Protein AF-A0AA39W713-F1 (afdb_monomer_lite)

Radius of gyration: 26.38 Å; chains: 1; bounding box: 72×43×65 Å

InterPro domains:
  IPR061502 Copia/RE1/RE2-like, N-terminal domain [PF14223] (17-140)

Foldseek 3Di:
DDDDDDPPPDDDDPCVVVVLVVQVVLVVVVVVPDDPVLVVQCPPPRGPVSSVVSCCVVCVVVLVVVLVVLVVCLQPQACPVPDLVVSLVSLVVSQVSCVVSVRHDDQVRSLVSSLVRDDDVCVVVSVVQVVDPPHDGSVVD

Organism: Acer saccharum (NCBI:txid4024)

Secondary structure (DSSP, 8-state):
-PPPPP-------TTHHHHHHHHHHHHHHHHHHS-HHHHHHTTT--SHHHHHHHHHHHHHHHHHHHHHHHHHHHHS---TTS-HHHHHHHHHHHHHHHHHTT-PPPHHHHHHHHHHHS-GGGHHHHHHHHHSSSPPPGGG-

Sequence (141 aa):
MIPAADDATAVPNPDYLQWFQRDQLVVSYLVAKMTEPMLSLIVGKSSALEMWLCLKDNFSQQSVANAANIRFQLMDMSKGTKSISAYLQHAKSLSDSLAAIYEPVSSNDLVTAVLRGLGSNYAMIVTAILNFPPLPRFEDL

Structure (mmCIF, N/CA/C/O backbone):
data_AF-A0AA39W713-F1
#
_entry.id   AF-A0AA39W713-F1
#
loop_
_atom_site.group_PDB
_atom_site.id
_atom_site.type_symbol
_atom_site.label_atom_id
_atom_site.label_alt_id
_atom_site.label_comp_id
_atom_site.label_asym_id
_atom_site.label_entity_id
_atom_site.label_seq_id
_atom_site.pdbx_PDB_ins_code
_atom_site.Cartn_x
_atom_site.Cartn_y
_atom_site.Cartn_z
_atom_site.occupancy
_atom_site.B_iso_or_equiv
_atom_site.auth_seq_id
_atom_site.auth_comp_id
_atom_site.auth_asym_id
_atom_site.auth_atom_id
_atom_site.pdbx_PDB_model_num
ATOM 1 N N . MET A 1 1 ? 51.070 -28.645 -37.665 1.00 37.34 1 MET A N 1
ATOM 2 C CA . MET A 1 1 ? 49.918 -28.172 -38.457 1.00 37.34 1 MET A CA 1
ATOM 3 C C . MET A 1 1 ? 48.684 -28.392 -37.596 1.00 37.34 1 MET A C 1
ATOM 5 O O . MET A 1 1 ? 48.318 -29.537 -37.382 1.00 37.34 1 MET A O 1
ATOM 9 N N . ILE A 1 2 ? 48.180 -27.335 -36.957 1.00 43.22 2 ILE A N 1
ATOM 10 C CA . ILE A 1 2 ? 47.039 -27.382 -36.024 1.00 43.22 2 ILE A CA 1
ATOM 11 C C . ILE A 1 2 ? 45.789 -27.020 -36.843 1.00 43.22 2 ILE A C 1
ATOM 13 O O . ILE A 1 2 ? 45.868 -26.030 -37.575 1.00 43.22 2 ILE A O 1
ATOM 17 N N . PRO A 1 3 ? 44.678 -27.779 -36.795 1.00 46.31 3 PRO A N 1
ATOM 18 C CA . PRO A 1 3 ? 43.460 -27.377 -37.483 1.00 46.31 3 PRO A CA 1
ATOM 19 C C . PRO A 1 3 ? 42.806 -26.225 -36.709 1.00 46.31 3 PRO A C 1
ATOM 21 O O . PRO A 1 3 ? 42.755 -26.239 -35.479 1.00 46.31 3 PRO A O 1
ATOM 24 N N . ALA A 1 4 ? 42.376 -25.203 -37.447 1.00 46.69 4 ALA A N 1
ATOM 25 C CA . ALA A 1 4 ? 41.722 -24.016 -36.917 1.00 46.69 4 ALA A CA 1
ATOM 26 C C . ALA A 1 4 ? 40.423 -24.394 -36.192 1.00 46.69 4 ALA A C 1
ATOM 28 O O . ALA A 1 4 ? 39.636 -25.194 -36.697 1.00 46.69 4 ALA A O 1
ATOM 29 N N . ALA A 1 5 ? 40.244 -23.834 -34.997 1.00 51.06 5 ALA A N 1
ATOM 30 C CA . ALA A 1 5 ? 39.027 -23.961 -34.218 1.00 51.06 5 ALA A CA 1
ATOM 31 C C . ALA A 1 5 ? 37.863 -23.274 -34.944 1.00 51.06 5 ALA A C 1
ATOM 33 O O . ALA A 1 5 ? 38.015 -22.188 -35.499 1.00 51.06 5 ALA A O 1
ATOM 34 N N . ASP A 1 6 ? 36.740 -23.977 -34.915 1.00 50.28 6 ASP A N 1
ATOM 35 C CA . ASP A 1 6 ? 35.429 -23.669 -35.466 1.00 50.28 6 ASP A CA 1
ATOM 36 C C . ASP A 1 6 ? 34.991 -22.233 -35.126 1.00 50.28 6 ASP A C 1
ATOM 38 O O . ASP A 1 6 ? 34.855 -21.864 -33.955 1.00 50.28 6 ASP A O 1
ATOM 42 N N . ASP A 1 7 ? 34.809 -21.412 -36.158 1.00 55.50 7 ASP A N 1
ATOM 43 C CA . ASP A 1 7 ? 34.284 -20.054 -36.054 1.00 55.50 7 ASP A CA 1
ATOM 44 C C . ASP A 1 7 ? 32.774 -20.183 -35.818 1.00 55.50 7 ASP A C 1
ATOM 46 O O . ASP A 1 7 ? 31.985 -20.344 -36.750 1.00 55.50 7 ASP A O 1
ATOM 50 N N . ALA A 1 8 ? 32.370 -20.235 -34.546 1.00 60.47 8 ALA A N 1
ATOM 51 C CA . ALA A 1 8 ? 30.971 -20.300 -34.147 1.00 60.47 8 ALA A CA 1
ATOM 52 C C . ALA A 1 8 ? 30.263 -19.007 -34.580 1.00 60.47 8 ALA A C 1
ATOM 54 O O . ALA A 1 8 ? 30.193 -18.029 -33.834 1.00 60.47 8 ALA A O 1
ATOM 55 N N . THR A 1 9 ? 29.745 -18.994 -35.808 1.00 61.41 9 THR A N 1
ATOM 56 C CA . THR A 1 9 ? 28.969 -17.884 -36.354 1.00 61.41 9 THR A CA 1
ATOM 57 C C . THR A 1 9 ? 27.758 -17.639 -35.461 1.00 61.41 9 THR A C 1
ATOM 59 O O . THR A 1 9 ? 26.823 -18.443 -35.429 1.00 61.41 9 THR A O 1
ATOM 62 N N . ALA A 1 10 ? 27.777 -16.534 -34.718 1.00 69.69 10 ALA A N 1
ATOM 63 C CA . ALA A 1 10 ? 26.647 -16.078 -33.926 1.00 69.69 10 ALA A CA 1
ATOM 64 C C . ALA A 1 10 ? 25.474 -15.767 -34.867 1.00 69.69 10 ALA A C 1
ATOM 66 O O . ALA A 1 10 ? 25.459 -14.739 -35.542 1.00 69.69 10 ALA A O 1
ATOM 67 N N . VAL A 1 11 ? 24.503 -16.678 -34.947 1.00 77.12 11 VAL A N 1
ATOM 68 C CA . VAL A 1 11 ? 23.281 -16.467 -35.729 1.00 77.12 11 VAL A CA 1
ATOM 69 C C . VAL A 1 11 ? 22.419 -15.425 -35.001 1.00 77.12 11 VAL A C 1
ATOM 71 O O . VAL A 1 11 ? 22.082 -15.639 -33.833 1.00 77.12 11 VAL A O 1
ATOM 74 N N . PRO A 1 12 ? 22.051 -14.299 -35.643 1.00 79.06 12 PRO A N 1
ATOM 75 C CA . PRO A 1 12 ? 21.172 -13.304 -35.037 1.00 79.06 12 PRO A CA 1
ATOM 76 C C . PRO A 1 12 ? 19.809 -13.910 -34.686 1.00 79.06 12 PRO A C 1
ATOM 78 O O . PRO A 1 12 ? 19.210 -14.602 -35.507 1.00 79.06 12 PRO A O 1
ATOM 81 N N . ASN A 1 13 ? 19.303 -13.628 -33.482 1.00 86.06 13 ASN A N 1
ATOM 82 C CA . ASN A 1 13 ? 17.984 -14.097 -33.058 1.00 86.06 13 ASN A CA 1
ATOM 83 C C . ASN A 1 13 ? 16.884 -13.451 -33.933 1.00 86.06 13 ASN A C 1
ATOM 85 O O . ASN A 1 13 ? 16.702 -12.231 -33.845 1.00 86.06 13 ASN A O 1
ATOM 89 N N . PRO A 1 14 ? 16.126 -14.228 -34.732 1.00 87.62 14 PRO A N 1
ATOM 90 C CA . PRO A 1 14 ? 15.080 -13.688 -35.601 1.00 87.62 14 PRO A CA 1
ATOM 91 C C . PRO A 1 14 ? 13.932 -13.023 -34.821 1.00 87.62 14 PRO A C 1
ATOM 93 O O . PRO A 1 14 ? 13.293 -12.106 -35.337 1.00 87.62 14 PRO A O 1
ATOM 96 N N . ASP A 1 15 ? 13.713 -13.410 -33.561 1.00 90.56 15 ASP A N 1
ATOM 97 C CA . ASP A 1 15 ? 12.627 -12.891 -32.720 1.00 90.56 15 ASP A CA 1
ATOM 98 C C . ASP A 1 15 ? 12.987 -11.577 -32.006 1.00 90.56 15 ASP A C 1
ATOM 100 O O . ASP A 1 15 ? 12.123 -10.941 -31.391 1.00 90.56 15 ASP A O 1
ATOM 104 N N . TYR A 1 16 ? 14.249 -11.134 -32.088 1.00 88.38 16 TYR A N 1
ATOM 105 C CA . TYR A 1 16 ? 14.739 -9.961 -31.357 1.00 88.38 16 TYR A CA 1
ATOM 106 C C . TYR A 1 16 ? 13.951 -8.690 -31.688 1.00 88.38 16 TYR A C 1
ATOM 108 O O . TYR A 1 16 ? 13.565 -7.954 -30.783 1.00 88.38 16 TYR A O 1
ATOM 116 N N . LEU A 1 17 ? 13.660 -8.447 -32.969 1.00 88.75 17 LEU A N 1
ATOM 117 C CA . LEU A 1 17 ? 12.915 -7.257 -33.390 1.00 88.75 17 LEU A CA 1
ATOM 118 C C . LEU A 1 17 ? 11.493 -7.241 -32.823 1.00 88.75 17 LEU A C 1
ATOM 120 O O . LEU A 1 17 ? 11.017 -6.195 -32.381 1.00 88.75 17 LEU A O 1
ATOM 124 N N . GLN A 1 18 ? 10.822 -8.394 -32.802 1.00 92.69 18 GLN A N 1
ATOM 125 C CA . GLN A 1 18 ? 9.470 -8.496 -32.260 1.00 92.69 18 GLN A CA 1
ATOM 126 C C . GLN A 1 18 ? 9.470 -8.303 -30.739 1.00 92.69 18 GLN A C 1
ATOM 128 O O . GLN A 1 18 ? 8.603 -7.611 -30.202 1.00 92.69 18 GLN A O 1
ATOM 133 N N . TRP A 1 19 ? 10.443 -8.893 -30.041 1.00 93.38 19 TRP A N 1
ATOM 134 C CA . TRP A 1 19 ? 10.636 -8.665 -28.611 1.00 93.38 19 TRP A CA 1
ATOM 135 C C . TRP A 1 19 ? 10.910 -7.187 -28.313 1.00 93.38 19 TRP A C 1
ATOM 137 O O . TRP A 1 19 ? 10.235 -6.611 -27.463 1.00 93.38 19 TRP A O 1
ATOM 147 N N . PHE A 1 20 ? 11.819 -6.557 -29.060 1.00 92.69 20 PHE A N 1
ATOM 148 C CA . PHE A 1 20 ? 12.201 -5.160 -28.860 1.00 92.69 20 PHE A CA 1
ATOM 149 C C . PHE A 1 20 ? 11.014 -4.213 -29.058 1.00 92.69 20 PHE A C 1
ATOM 151 O O . PHE A 1 20 ? 10.784 -3.330 -28.239 1.00 92.69 20 PHE A O 1
ATOM 158 N N . GLN A 1 21 ? 10.190 -4.433 -30.086 1.00 92.94 21 GLN A N 1
ATOM 159 C CA . GLN A 1 21 ? 8.962 -3.656 -30.279 1.00 92.94 21 GLN A CA 1
ATOM 160 C C . GLN A 1 21 ? 8.004 -3.776 -29.086 1.00 92.94 21 GLN A C 1
ATOM 162 O O . GLN A 1 21 ? 7.445 -2.772 -28.645 1.00 92.94 21 GLN A O 1
ATOM 167 N N . ARG A 1 22 ? 7.822 -4.985 -28.538 1.00 93.69 22 ARG A N 1
ATOM 168 C CA . ARG A 1 22 ? 6.980 -5.191 -27.349 1.00 93.69 22 ARG A CA 1
ATOM 169 C C . ARG A 1 22 ? 7.570 -4.523 -26.111 1.00 93.69 22 ARG A C 1
ATOM 171 O O . ARG A 1 22 ? 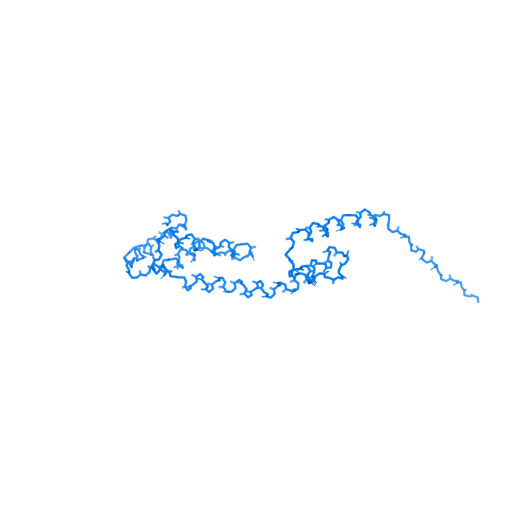6.830 -3.879 -25.375 1.00 93.69 22 ARG A O 1
ATOM 178 N N . ASP A 1 23 ? 8.875 -4.649 -25.901 1.00 94.12 23 ASP A N 1
ATOM 179 C CA . ASP A 1 23 ? 9.581 -4.001 -24.795 1.00 94.12 23 ASP A CA 1
ATOM 180 C C . ASP A 1 23 ? 9.398 -2.474 -24.847 1.00 94.12 23 ASP A C 1
ATOM 182 O O . ASP A 1 23 ? 8.982 -1.875 -23.857 1.00 94.12 23 ASP A O 1
ATOM 186 N N . GLN A 1 24 ? 9.553 -1.856 -26.021 1.00 94.75 24 GLN A N 1
ATOM 187 C CA . GLN A 1 24 ? 9.365 -0.411 -26.187 1.00 94.75 24 GLN A CA 1
ATOM 188 C C . GLN A 1 24 ? 7.913 0.052 -25.984 1.00 94.75 24 GLN A C 1
ATOM 190 O O . GLN A 1 24 ? 7.685 1.158 -25.490 1.00 94.75 24 GLN A O 1
ATOM 195 N N . LEU A 1 25 ? 6.917 -0.784 -26.302 1.00 95.00 25 LEU A N 1
ATOM 196 C CA . LEU A 1 25 ? 5.517 -0.500 -25.956 1.00 95.00 25 LEU A CA 1
ATOM 197 C C . LEU A 1 25 ? 5.293 -0.495 -24.439 1.00 95.00 25 LEU A C 1
ATOM 199 O O . LEU A 1 25 ? 4.548 0.337 -23.924 1.00 95.00 25 LEU A O 1
ATOM 203 N N . VAL A 1 26 ? 5.943 -1.404 -23.711 1.00 94.19 26 VAL A N 1
ATOM 204 C CA . VAL A 1 26 ? 5.873 -1.421 -22.245 1.00 94.19 26 VAL A CA 1
ATOM 205 C C . VAL A 1 26 ? 6.594 -0.205 -21.665 1.00 94.19 26 VAL A C 1
ATOM 207 O O . VAL A 1 26 ? 6.049 0.439 -20.771 1.00 94.19 26 VAL A O 1
ATOM 210 N N . VAL A 1 27 ? 7.762 0.165 -22.201 1.00 92.81 27 VAL A N 1
ATOM 211 C CA . VAL A 1 27 ? 8.486 1.388 -21.810 1.00 92.81 27 VAL A CA 1
ATOM 212 C C . VAL A 1 27 ? 7.608 2.627 -21.981 1.00 92.81 27 VAL A C 1
ATOM 214 O O . VAL A 1 27 ? 7.463 3.403 -21.037 1.00 92.81 27 VAL A O 1
ATOM 217 N N . SER A 1 28 ? 6.979 2.811 -23.146 1.00 92.38 28 SER A N 1
ATOM 218 C CA . SER A 1 28 ? 6.146 3.993 -23.399 1.00 92.38 28 SER A CA 1
ATOM 219 C C . SER A 1 28 ? 4.931 4.052 -22.471 1.00 92.38 28 SER A C 1
ATOM 221 O O . SER A 1 28 ? 4.607 5.117 -21.943 1.00 92.38 28 SER A O 1
ATOM 223 N N . TYR A 1 29 ? 4.303 2.904 -22.199 1.00 93.00 29 TYR A N 1
ATOM 224 C CA . TYR A 1 29 ? 3.205 2.806 -21.242 1.00 93.00 29 TYR A CA 1
ATOM 225 C C . TYR A 1 29 ? 3.645 3.144 -19.811 1.00 93.00 29 TYR A C 1
ATOM 227 O O . TYR A 1 29 ? 2.965 3.909 -19.126 1.00 93.00 29 TYR A O 1
ATOM 235 N N . LEU A 1 30 ? 4.783 2.606 -19.362 1.00 89.69 30 LEU A N 1
ATOM 236 C CA . LEU A 1 30 ? 5.343 2.884 -18.040 1.00 89.69 30 LEU A CA 1
ATOM 237 C C . LEU A 1 30 ? 5.644 4.377 -17.874 1.00 89.69 30 LEU A C 1
ATOM 239 O O . LEU A 1 30 ? 5.171 4.986 -16.917 1.00 89.69 30 LEU A O 1
ATOM 243 N N . VAL A 1 31 ? 6.337 4.981 -18.841 1.00 89.69 31 VAL A N 1
ATOM 244 C CA . VAL A 1 31 ? 6.660 6.417 -18.840 1.00 89.69 31 VAL A CA 1
ATOM 245 C C . VAL A 1 31 ? 5.389 7.271 -18.799 1.00 89.69 31 VAL A C 1
ATOM 247 O O . VAL A 1 31 ? 5.314 8.221 -18.025 1.00 89.69 31 VAL A O 1
ATOM 250 N N . ALA A 1 32 ? 4.352 6.909 -19.561 1.00 91.44 32 ALA A N 1
ATOM 251 C CA . ALA A 1 32 ? 3.090 7.652 -19.595 1.00 91.44 32 ALA A CA 1
ATOM 252 C C . ALA A 1 32 ? 2.283 7.589 -18.282 1.00 91.44 32 ALA A C 1
ATOM 254 O O . ALA A 1 32 ? 1.405 8.424 -18.060 1.00 91.44 32 ALA A O 1
ATOM 255 N N . LYS A 1 33 ? 2.529 6.589 -17.427 1.00 89.25 33 LYS A N 1
ATOM 256 C CA . LYS A 1 33 ? 1.815 6.390 -16.153 1.00 89.25 33 LYS A CA 1
ATOM 257 C C . LYS A 1 33 ? 2.576 6.905 -14.932 1.00 89.25 33 LYS A C 1
ATOM 259 O O . LYS A 1 33 ? 2.026 6.878 -13.833 1.00 89.25 33 LYS A O 1
ATOM 264 N N . MET A 1 34 ? 3.812 7.354 -15.107 1.00 89.12 34 MET A N 1
ATOM 265 C CA . MET A 1 34 ? 4.689 7.761 -14.016 1.00 89.12 34 MET A CA 1
ATOM 266 C C . MET A 1 34 ? 4.621 9.261 -13.740 1.00 89.12 34 MET A C 1
ATOM 268 O O . MET A 1 34 ? 4.403 10.076 -14.632 1.00 89.12 34 MET A O 1
ATOM 272 N N . THR A 1 35 ? 4.825 9.623 -12.476 1.00 87.44 35 THR A N 1
ATOM 273 C CA . THR A 1 35 ? 4.992 11.017 -12.053 1.00 87.44 35 THR A CA 1
ATOM 274 C C . THR A 1 35 ? 6.422 11.492 -12.337 1.00 87.44 35 THR A C 1
ATOM 276 O O . THR A 1 35 ? 7.340 10.678 -12.443 1.00 87.44 35 THR A O 1
ATOM 279 N N . GLU A 1 36 ? 6.645 12.808 -12.427 1.00 86.62 36 GLU A N 1
ATOM 280 C CA . GLU A 1 36 ? 7.978 13.380 -12.706 1.00 86.62 36 GLU A CA 1
ATOM 281 C C . GLU A 1 36 ? 9.109 12.838 -11.801 1.00 86.62 36 GLU A C 1
ATOM 283 O O . GLU A 1 36 ? 10.174 12.509 -12.329 1.00 86.62 36 GLU A O 1
ATOM 288 N N . PRO A 1 37 ? 8.914 12.640 -10.479 1.00 85.25 37 PRO A N 1
ATOM 289 C CA . PRO A 1 37 ? 9.948 12.057 -9.622 1.00 85.25 37 PRO A CA 1
ATOM 290 C C . PRO A 1 37 ? 10.262 10.589 -9.931 1.00 85.25 37 PRO A C 1
ATOM 292 O O . PRO A 1 37 ? 11.357 10.126 -9.644 1.00 85.25 37 PRO A O 1
ATOM 295 N N . MET A 1 38 ? 9.318 9.831 -10.493 1.00 84.62 38 MET A N 1
ATOM 296 C CA . MET A 1 38 ? 9.569 8.446 -10.907 1.00 84.62 38 MET A CA 1
ATOM 297 C C . MET A 1 38 ? 10.326 8.403 -12.236 1.00 84.62 38 MET A C 1
ATOM 299 O O . MET A 1 38 ? 11.188 7.547 -12.428 1.00 84.62 38 MET A O 1
ATOM 303 N N . LEU A 1 39 ? 10.050 9.358 -13.130 1.00 87.50 39 LEU A N 1
ATOM 304 C CA . LEU A 1 39 ? 10.754 9.489 -14.405 1.00 87.50 39 LEU A CA 1
ATOM 305 C C . LEU A 1 39 ? 12.242 9.810 -14.216 1.00 87.50 39 LEU A C 1
ATOM 307 O O . LEU A 1 39 ? 13.068 9.306 -14.974 1.00 87.50 39 LEU A O 1
ATOM 311 N N . SER A 1 40 ? 12.605 10.582 -13.186 1.00 88.56 40 SER A N 1
ATOM 312 C CA . SER A 1 40 ? 14.012 10.879 -12.884 1.00 88.56 40 SER A CA 1
ATOM 313 C C . SER A 1 40 ? 14.810 9.642 -12.440 1.00 88.56 40 SER A C 1
ATOM 315 O O . SER A 1 40 ? 16.005 9.559 -12.717 1.00 88.56 40 SER A O 1
ATOM 317 N N . LEU A 1 41 ? 14.157 8.648 -11.823 1.00 86.06 41 LEU A N 1
ATOM 318 C CA . LEU A 1 41 ? 14.791 7.395 -11.384 1.00 86.06 41 LEU A CA 1
ATOM 319 C C . LEU A 1 41 ? 15.143 6.459 -12.547 1.00 86.06 41 LEU A C 1
ATOM 321 O O . LEU A 1 41 ? 16.060 5.645 -12.435 1.00 86.06 41 LEU A O 1
ATOM 325 N N . ILE A 1 42 ? 14.414 6.547 -13.660 1.00 87.50 42 ILE A N 1
ATOM 326 C CA . ILE A 1 42 ? 14.579 5.654 -14.817 1.00 87.50 42 ILE A CA 1
ATOM 327 C C . ILE A 1 42 ? 15.387 6.289 -15.957 1.00 87.50 42 ILE A C 1
ATOM 329 O O . ILE A 1 42 ? 15.493 5.707 -17.039 1.00 87.50 42 ILE A O 1
ATOM 333 N N . VAL A 1 43 ? 15.987 7.462 -15.726 1.00 85.75 43 VAL A N 1
ATOM 334 C CA . VAL A 1 43 ? 16.856 8.131 -16.704 1.00 85.75 43 VAL A CA 1
ATOM 335 C C . VAL A 1 43 ? 18.027 7.213 -17.067 1.00 85.75 43 VAL A C 1
ATOM 337 O O . VAL A 1 43 ? 18.739 6.705 -16.202 1.00 85.75 43 VAL A O 1
ATOM 340 N N . GLY A 1 44 ? 18.223 6.990 -18.368 1.00 83.69 44 GLY A N 1
ATOM 341 C CA . GLY A 1 44 ? 19.288 6.130 -18.889 1.00 83.69 44 GLY A CA 1
ATOM 342 C C . GLY A 1 44 ? 18.973 4.630 -18.894 1.00 83.69 44 GLY A C 1
ATOM 343 O O . GLY A 1 44 ? 19.868 3.848 -19.198 1.00 83.69 44 GLY A O 1
ATOM 344 N N . LYS A 1 45 ? 17.738 4.211 -18.577 1.00 89.19 45 LYS A N 1
ATOM 345 C CA . LYS A 1 45 ? 17.273 2.824 -18.760 1.00 89.19 45 LYS A CA 1
ATOM 346 C C . LYS A 1 45 ? 16.597 2.672 -20.119 1.00 89.19 45 LYS A C 1
ATOM 348 O O . LYS A 1 45 ? 15.759 3.499 -20.478 1.00 89.19 45 LYS A O 1
ATOM 353 N N . SER A 1 46 ? 16.971 1.643 -20.878 1.00 87.31 46 SER A N 1
ATOM 354 C CA . SER A 1 46 ? 16.546 1.484 -22.281 1.00 87.31 46 SER A CA 1
ATOM 355 C C . SER A 1 46 ? 15.567 0.331 -22.498 1.00 87.31 46 SER A C 1
ATOM 357 O O . SER A 1 46 ? 14.902 0.300 -23.531 1.00 87.31 46 SER A O 1
ATOM 359 N N . SER A 1 47 ? 15.457 -0.585 -21.531 1.00 90.75 47 SER A N 1
ATOM 360 C CA . SER A 1 47 ? 14.487 -1.687 -21.543 1.00 90.75 47 SER A CA 1
ATOM 361 C C . SER A 1 47 ? 13.485 -1.579 -20.397 1.00 90.75 47 SER A C 1
ATOM 363 O O . SER A 1 47 ? 13.814 -1.119 -19.296 1.00 90.75 47 SER A O 1
ATOM 365 N N . ALA A 1 48 ? 12.271 -2.084 -20.629 1.00 90.88 48 ALA A N 1
ATOM 366 C CA . ALA A 1 48 ? 11.236 -2.202 -19.608 1.00 90.88 48 ALA A CA 1
ATOM 367 C C . ALA A 1 48 ? 11.720 -2.991 -18.381 1.00 90.88 48 ALA A C 1
ATOM 369 O O . ALA A 1 48 ? 11.364 -2.653 -17.252 1.00 90.88 48 ALA A O 1
ATOM 370 N N . LEU A 1 49 ? 12.570 -4.006 -18.581 1.00 91.50 49 LEU A N 1
ATOM 371 C CA . LEU A 1 49 ? 13.144 -4.788 -17.486 1.00 91.50 49 LEU A CA 1
ATOM 372 C C . LEU A 1 49 ? 14.033 -3.928 -16.582 1.00 91.50 49 LEU A C 1
ATOM 374 O O . LEU A 1 49 ? 13.914 -3.988 -15.360 1.00 91.50 49 LEU A O 1
ATOM 378 N N . GLU A 1 50 ? 14.912 -3.117 -17.168 1.00 90.50 50 GLU A N 1
ATOM 379 C CA . GLU A 1 50 ? 15.822 -2.259 -16.407 1.00 90.50 50 GLU A CA 1
ATOM 380 C C . GLU A 1 50 ? 15.067 -1.177 -15.634 1.00 90.50 50 GLU A C 1
ATOM 382 O O . GLU A 1 50 ? 15.387 -0.905 -14.474 1.00 90.50 50 GLU A O 1
ATOM 387 N N . MET A 1 51 ? 14.047 -0.585 -16.265 1.00 91.75 51 MET A N 1
ATOM 388 C CA . MET A 1 51 ? 13.143 0.357 -15.609 1.00 91.75 51 MET A CA 1
ATOM 389 C C . MET A 1 51 ? 12.442 -0.304 -14.422 1.00 91.75 51 MET A C 1
ATOM 391 O O . MET A 1 51 ? 12.467 0.230 -13.315 1.00 91.75 51 MET A O 1
ATOM 395 N N . TRP A 1 52 ? 11.866 -1.490 -14.631 1.00 89.88 52 TRP A N 1
ATOM 396 C CA . TRP A 1 52 ? 11.168 -2.235 -13.588 1.00 89.88 52 TRP A CA 1
ATOM 397 C C . TRP A 1 52 ? 12.077 -2.592 -12.411 1.00 89.88 52 TRP A C 1
ATOM 399 O O . TRP A 1 52 ? 11.691 -2.397 -11.260 1.00 89.88 52 TRP A O 1
ATOM 409 N N . LEU A 1 53 ? 13.293 -3.078 -12.677 1.00 89.94 53 LEU A N 1
ATOM 410 C CA . LEU A 1 53 ? 14.260 -3.404 -11.628 1.00 89.94 53 LEU A CA 1
ATOM 411 C C . LEU A 1 53 ? 14.676 -2.160 -10.839 1.00 89.94 53 LEU A C 1
ATOM 413 O O . LEU A 1 53 ? 14.656 -2.200 -9.613 1.00 89.94 53 LEU A O 1
ATOM 417 N N . CYS A 1 54 ? 14.957 -1.045 -11.523 1.00 89.44 54 CYS A N 1
ATOM 418 C CA . CYS A 1 54 ? 15.279 0.220 -10.863 1.00 89.44 54 CYS A CA 1
ATOM 419 C C . CYS A 1 54 ? 14.150 0.667 -9.924 1.00 89.44 54 CYS A C 1
ATOM 421 O O . CYS A 1 54 ? 14.392 0.999 -8.762 1.00 89.44 54 CYS A O 1
ATOM 423 N N . LEU A 1 55 ? 12.905 0.629 -10.402 1.00 86.69 55 LEU A N 1
ATOM 424 C CA . LEU A 1 55 ? 11.736 0.986 -9.600 1.00 86.69 55 LEU A CA 1
ATOM 425 C C . LEU A 1 55 ? 11.577 0.045 -8.409 1.00 86.69 55 LEU A C 1
ATOM 427 O O . LEU A 1 55 ? 11.434 0.502 -7.279 1.00 86.69 55 LEU A O 1
ATOM 431 N N . LYS A 1 56 ? 11.645 -1.265 -8.640 1.00 85.31 56 LYS A N 1
ATOM 432 C CA . LYS A 1 56 ? 11.547 -2.265 -7.578 1.00 85.31 56 LYS A CA 1
ATOM 433 C C . LYS A 1 56 ? 12.580 -1.998 -6.481 1.00 85.31 56 LYS A C 1
ATOM 435 O O . LYS A 1 56 ? 12.220 -1.991 -5.308 1.00 85.31 56 LYS A O 1
ATOM 440 N N . ASP A 1 57 ? 13.831 -1.740 -6.842 1.00 86.44 57 ASP A N 1
ATOM 441 C CA . ASP A 1 57 ? 14.899 -1.540 -5.863 1.00 86.44 57 ASP A CA 1
ATOM 442 C C . ASP A 1 57 ? 14.687 -0.243 -5.064 1.00 86.44 57 ASP A C 1
ATOM 444 O O . ASP A 1 57 ? 14.751 -0.273 -3.835 1.00 86.44 57 ASP A O 1
ATOM 448 N N . ASN A 1 58 ? 14.314 0.856 -5.730 1.00 84.12 58 ASN A N 1
ATOM 449 C CA . ASN A 1 58 ? 14.048 2.145 -5.076 1.00 84.12 58 ASN A CA 1
ATOM 450 C C . ASN A 1 58 ? 12.798 2.128 -4.181 1.00 84.12 58 ASN A C 1
ATOM 452 O O . ASN A 1 58 ? 12.787 2.743 -3.115 1.00 84.12 58 ASN A O 1
ATOM 456 N N . PHE A 1 59 ? 11.742 1.421 -4.587 1.00 79.25 59 PHE A N 1
ATOM 457 C CA . PHE A 1 59 ? 10.465 1.417 -3.871 1.00 79.25 59 PHE A CA 1
ATOM 458 C C . PHE A 1 59 ? 10.289 0.232 -2.915 1.00 79.25 59 PHE A C 1
ATOM 460 O O . PHE A 1 59 ? 9.364 0.259 -2.110 1.00 79.25 59 PHE A O 1
ATOM 467 N N . SER A 1 60 ? 11.166 -0.778 -2.926 1.00 74.88 60 SER A N 1
ATOM 468 C CA . SER A 1 60 ? 11.054 -1.954 -2.045 1.00 74.88 60 SER A CA 1
ATOM 469 C C . SER A 1 60 ? 11.089 -1.594 -0.553 1.00 74.88 60 SER A C 1
ATOM 471 O O . SER A 1 60 ? 10.161 -1.920 0.187 1.00 74.88 60 SER A O 1
ATOM 473 N N . GLN A 1 61 ? 12.119 -0.870 -0.107 1.00 68.62 61 GLN A N 1
ATOM 474 C CA . GLN A 1 61 ? 12.256 -0.454 1.295 1.00 68.62 61 GLN A CA 1
ATOM 475 C C . GLN A 1 61 ? 11.197 0.580 1.680 1.00 68.62 61 GLN A C 1
ATOM 477 O O . GLN A 1 61 ? 10.603 0.486 2.754 1.00 68.62 61 GLN A O 1
ATOM 482 N N . GLN A 1 62 ? 10.909 1.521 0.774 1.00 69.19 62 GLN A N 1
ATOM 483 C CA . GLN A 1 62 ? 9.846 2.502 0.965 1.00 69.19 62 GLN A CA 1
ATOM 484 C C . GLN A 1 62 ? 8.486 1.814 1.121 1.00 69.19 62 GLN A C 1
ATOM 486 O O . GLN A 1 62 ? 7.689 2.251 1.941 1.00 69.19 62 GLN A O 1
ATOM 491 N N . SER A 1 63 ? 8.229 0.722 0.397 1.00 75.50 63 SER A N 1
ATOM 492 C CA . SER A 1 63 ? 6.994 -0.057 0.503 1.00 75.50 63 SER A CA 1
ATOM 493 C C . SER A 1 63 ? 6.868 -0.748 1.860 1.00 75.50 63 SER A C 1
ATOM 495 O O . SER A 1 63 ? 5.796 -0.697 2.453 1.00 75.50 63 SER A O 1
ATOM 497 N N . VAL A 1 64 ? 7.948 -1.335 2.391 1.00 77.38 64 VAL A N 1
ATOM 498 C CA . VAL A 1 64 ? 7.939 -1.967 3.728 1.00 77.38 64 VAL A CA 1
ATOM 499 C C . VAL A 1 64 ? 7.748 -0.922 4.830 1.00 77.38 64 VAL A C 1
ATOM 501 O O . VAL A 1 64 ? 6.905 -1.089 5.712 1.00 77.38 64 VAL A O 1
ATOM 504 N N . ALA A 1 65 ? 8.489 0.187 4.769 1.00 82.88 65 ALA A N 1
ATOM 505 C CA . ALA A 1 65 ? 8.328 1.288 5.715 1.00 82.88 65 ALA A CA 1
ATOM 506 C C . ALA A 1 65 ? 6.920 1.904 5.628 1.00 82.88 65 ALA A C 1
ATOM 508 O O . ALA A 1 65 ? 6.311 2.213 6.651 1.00 82.88 65 ALA A O 1
ATOM 509 N N . ASN A 1 66 ? 6.373 2.024 4.416 1.00 84.00 66 ASN A N 1
ATOM 510 C CA . ASN A 1 66 ? 5.010 2.488 4.189 1.00 84.00 66 ASN A CA 1
ATOM 511 C C . ASN A 1 66 ? 3.975 1.516 4.775 1.00 84.00 66 ASN A C 1
ATOM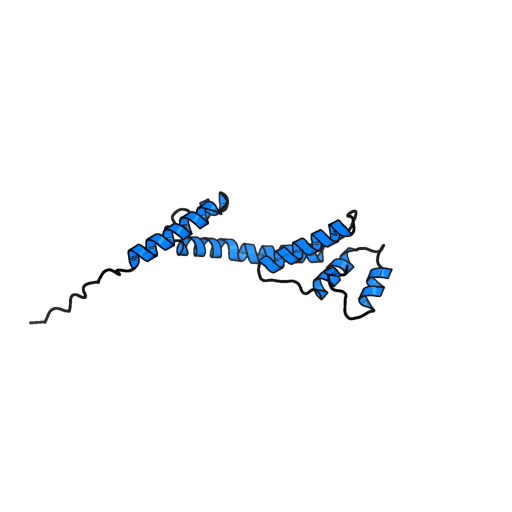 513 O O . ASN A 1 66 ? 3.066 1.962 5.467 1.00 84.00 66 ASN A O 1
ATOM 517 N N . ALA A 1 67 ? 4.142 0.203 4.589 1.00 86.25 67 ALA A N 1
ATOM 518 C CA . ALA A 1 67 ? 3.279 -0.815 5.192 1.00 86.25 67 ALA A CA 1
ATOM 519 C C . ALA A 1 67 ? 3.238 -0.688 6.721 1.00 86.25 67 ALA A C 1
ATOM 521 O O . ALA A 1 67 ? 2.164 -0.628 7.325 1.00 86.25 67 ALA A O 1
ATOM 522 N N . ALA A 1 68 ? 4.413 -0.577 7.349 1.00 87.88 68 ALA A N 1
ATOM 523 C CA . ALA A 1 68 ? 4.530 -0.377 8.790 1.00 87.88 68 ALA A CA 1
ATOM 524 C C . ALA A 1 68 ? 3.860 0.931 9.238 1.00 87.88 68 ALA A C 1
ATOM 526 O O . ALA A 1 68 ? 3.102 0.940 10.205 1.00 87.88 68 ALA A O 1
ATOM 527 N N . ASN A 1 69 ? 4.072 2.022 8.501 1.00 89.19 69 ASN A N 1
ATOM 528 C CA . ASN A 1 69 ? 3.453 3.311 8.791 1.00 89.19 69 ASN A CA 1
ATOM 529 C C . ASN A 1 69 ? 1.919 3.267 8.685 1.00 89.19 69 ASN A C 1
ATOM 531 O O . ASN A 1 69 ? 1.230 3.819 9.540 1.00 89.19 69 ASN A O 1
ATOM 535 N N . ILE A 1 70 ? 1.365 2.591 7.674 1.00 90.38 70 ILE A N 1
ATOM 536 C CA . ILE A 1 70 ? -0.090 2.422 7.531 1.00 90.38 70 ILE A CA 1
ATOM 537 C C . ILE A 1 70 ? -0.643 1.557 8.676 1.00 90.38 70 ILE A C 1
ATOM 539 O O . ILE A 1 70 ? -1.696 1.878 9.227 1.00 90.38 70 ILE A O 1
ATOM 543 N N . ARG A 1 71 ? 0.081 0.512 9.106 1.00 90.19 71 ARG A N 1
ATOM 544 C CA . ARG A 1 71 ? -0.288 -0.274 10.298 1.00 90.19 71 ARG A CA 1
ATOM 545 C C . ARG A 1 71 ? -0.303 0.568 11.570 1.00 90.19 71 ARG A C 1
ATOM 547 O O . ARG A 1 71 ? -1.266 0.478 12.326 1.00 90.19 71 ARG A O 1
ATOM 554 N N . PHE A 1 72 ? 0.713 1.399 11.798 1.00 91.12 72 PHE A N 1
ATOM 555 C CA . PHE A 1 72 ? 0.725 2.302 12.952 1.00 91.12 72 PHE A CA 1
ATOM 556 C C . PHE A 1 72 ? -0.449 3.280 12.905 1.00 91.12 72 PHE A C 1
ATOM 558 O O . PHE A 1 72 ? -1.168 3.405 13.890 1.00 91.12 72 PHE A O 1
ATOM 565 N N . GLN A 1 73 ? -0.737 3.871 11.742 1.00 91.75 73 GLN A N 1
ATOM 566 C CA . GLN A 1 73 ? -1.916 4.727 11.567 1.00 91.75 73 GLN A CA 1
ATOM 567 C C . GLN A 1 73 ? -3.231 4.005 11.873 1.00 91.75 73 GLN A C 1
ATOM 569 O O . GLN A 1 73 ? -4.136 4.617 12.437 1.00 91.75 73 GLN A O 1
ATOM 574 N N . LEU A 1 74 ? -3.346 2.720 11.522 1.00 91.69 74 LEU A N 1
ATOM 575 C CA . LEU A 1 74 ? -4.520 1.910 11.845 1.00 91.69 74 LEU A CA 1
ATOM 576 C C . LEU A 1 74 ? -4.634 1.645 13.356 1.00 91.69 74 LEU A C 1
ATOM 578 O O . LEU A 1 74 ? -5.733 1.708 13.903 1.00 91.69 74 LEU A O 1
ATOM 582 N N . MET A 1 75 ? -3.515 1.375 14.033 1.00 88.62 75 MET A N 1
ATOM 583 C CA . MET A 1 75 ? -3.475 1.093 15.476 1.00 88.62 75 MET A CA 1
ATOM 584 C C . MET A 1 75 ? -3.689 2.337 16.346 1.00 88.62 75 MET A C 1
ATOM 586 O O . MET A 1 75 ? -4.317 2.235 17.403 1.00 88.62 75 MET A O 1
ATOM 590 N N . ASP A 1 76 ? -3.188 3.488 15.901 1.00 90.25 76 ASP A N 1
ATOM 591 C CA . ASP A 1 76 ? -3.299 4.779 16.591 1.00 90.25 76 ASP A CA 1
ATOM 592 C C . ASP A 1 76 ? -4.560 5.556 16.186 1.00 90.25 76 ASP A C 1
ATOM 594 O O . ASP A 1 76 ? -4.799 6.681 16.6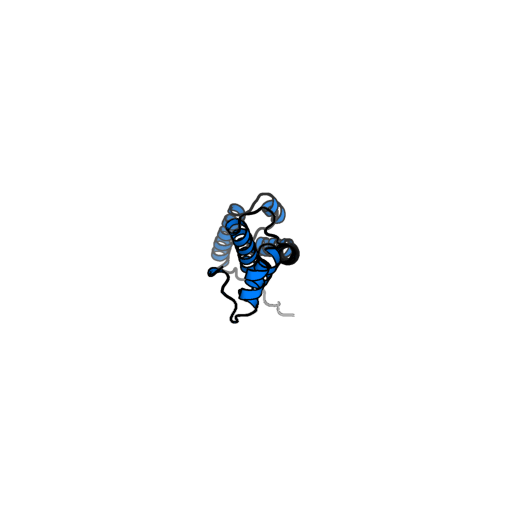37 1.00 90.25 76 ASP A O 1
ATOM 598 N N . MET A 1 77 ? -5.392 4.969 15.324 1.00 91.44 77 MET A N 1
ATOM 599 C CA . MET A 1 77 ? -6.603 5.607 14.844 1.00 91.44 77 MET A CA 1
ATOM 600 C C . MET A 1 77 ? -7.570 5.879 16.006 1.00 91.44 77 MET A C 1
ATOM 602 O O . MET A 1 77 ? -7.879 5.012 16.818 1.00 91.44 77 MET A O 1
ATOM 606 N N . SER A 1 78 ? -8.105 7.098 16.047 1.00 90.12 78 SER A N 1
ATOM 607 C CA . SER A 1 78 ? -9.139 7.506 16.996 1.00 90.12 78 SER A CA 1
ATOM 608 C C . SER A 1 78 ? -10.264 8.232 16.270 1.00 90.12 78 SER A C 1
ATOM 610 O O . SER A 1 78 ? -10.022 9.018 15.343 1.00 90.12 78 SER A O 1
ATOM 612 N N . LYS A 1 79 ? -11.509 7.988 16.696 1.00 90.94 79 LYS A N 1
ATOM 613 C CA . LYS A 1 79 ? -12.687 8.708 16.202 1.00 90.94 79 LYS A CA 1
ATOM 614 C C . LYS A 1 79 ? -12.542 10.203 16.485 1.00 90.94 79 LYS A C 1
ATOM 616 O O . LYS A 1 79 ? -12.815 11.026 15.612 1.00 90.94 79 LYS A O 1
ATOM 621 N N . GLY A 1 80 ? -12.123 10.557 17.702 1.00 87.12 80 GLY A N 1
ATOM 622 C CA . GLY A 1 80 ? -12.073 11.944 18.163 1.00 87.12 80 GLY A CA 1
ATOM 623 C C . GLY A 1 80 ? -13.386 12.689 17.879 1.00 87.12 80 GLY A C 1
ATOM 624 O O . GLY A 1 80 ? -14.478 12.227 18.226 1.00 87.12 80 GLY A O 1
ATOM 625 N N . THR A 1 81 ? -13.278 13.827 17.193 1.00 85.50 81 THR A N 1
ATOM 626 C CA . THR A 1 81 ? -14.409 14.678 16.787 1.00 85.50 81 THR A CA 1
ATOM 627 C C . THR A 1 81 ? -15.076 14.255 15.472 1.00 85.50 81 THR A C 1
ATOM 629 O O . THR A 1 81 ? -16.096 14.833 15.103 1.00 85.50 81 THR A O 1
ATOM 632 N N . LYS A 1 82 ? -14.548 13.246 14.763 1.00 87.94 82 LYS A N 1
ATOM 633 C CA . LYS A 1 82 ? -15.105 12.768 13.486 1.00 87.94 82 LYS A CA 1
ATOM 634 C C . LYS A 1 82 ? -16.457 12.079 13.701 1.00 87.94 82 LYS A C 1
ATOM 636 O O . LYS A 1 82 ? -16.733 11.538 14.780 1.00 87.94 82 LYS A O 1
ATOM 641 N N . SER A 1 83 ? -17.297 12.060 12.664 1.00 91.06 83 SER A N 1
ATOM 642 C CA . SER A 1 83 ? -18.476 11.188 12.634 1.00 91.06 83 SER A CA 1
ATOM 643 C C . SER A 1 83 ? -18.049 9.714 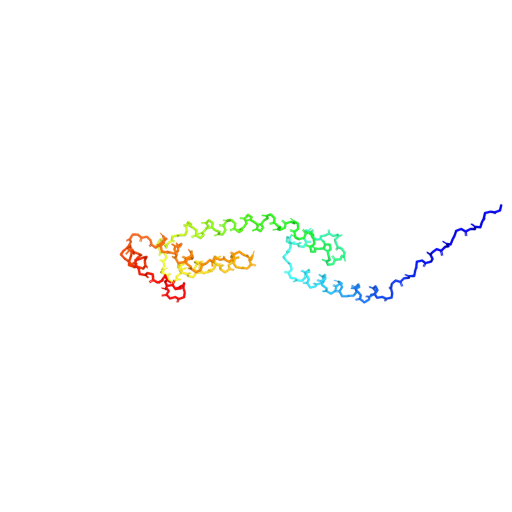12.602 1.00 91.06 83 SER A C 1
ATOM 645 O O . SER A 1 83 ? -16.932 9.390 12.196 1.00 91.06 83 SER A O 1
ATOM 647 N N . ILE A 1 84 ? -18.944 8.811 13.015 1.00 88.81 84 ILE A N 1
ATOM 648 C CA . ILE A 1 84 ? -18.697 7.360 12.941 1.00 88.81 84 ILE A CA 1
ATOM 649 C C . ILE A 1 84 ? -18.448 6.934 11.489 1.00 88.81 84 ILE A C 1
ATOM 651 O O . ILE A 1 84 ? -17.481 6.233 11.223 1.00 88.81 84 ILE A O 1
ATOM 655 N N . SER A 1 85 ? -19.250 7.425 10.539 1.00 89.75 85 SER A N 1
ATOM 656 C CA . SER A 1 85 ? -19.103 7.093 9.117 1.00 89.75 85 SER A CA 1
ATOM 657 C C . SER A 1 85 ? -17.739 7.493 8.550 1.00 89.75 85 SER A C 1
ATOM 659 O O . SER A 1 85 ? -17.084 6.683 7.901 1.00 89.75 85 SER A O 1
ATOM 661 N N . ALA A 1 86 ? -17.271 8.711 8.839 1.00 91.19 86 ALA A N 1
ATOM 662 C CA . ALA A 1 86 ? -15.966 9.184 8.379 1.00 91.19 86 ALA A CA 1
ATOM 663 C C . ALA A 1 86 ? -14.816 8.395 9.024 1.00 91.19 86 ALA A C 1
ATOM 665 O O . ALA A 1 86 ? -13.794 8.143 8.390 1.00 91.19 86 ALA A O 1
ATOM 666 N N . TYR A 1 87 ? -14.984 7.991 10.283 1.00 92.94 87 TYR A N 1
ATOM 667 C CA . TYR A 1 87 ? -14.022 7.158 10.996 1.00 92.94 87 TYR A CA 1
ATOM 668 C C . TYR A 1 87 ? -13.934 5.739 10.413 1.00 92.94 87 TYR A C 1
ATOM 670 O O . TYR A 1 87 ? -12.833 5.269 10.129 1.00 92.94 87 TYR A O 1
ATOM 678 N N . LEU A 1 88 ? -15.072 5.089 10.154 1.00 92.06 88 LEU A N 1
ATOM 679 C CA . LEU A 1 88 ? -15.114 3.775 9.506 1.00 92.06 88 LEU A CA 1
ATOM 680 C C . LEU A 1 88 ? -14.544 3.841 8.085 1.00 92.06 88 LEU A C 1
ATOM 682 O O . LEU A 1 88 ? -13.699 3.029 7.720 1.00 92.06 88 LEU A O 1
ATOM 686 N N . GLN A 1 89 ? -14.914 4.852 7.298 1.00 92.75 89 GLN A N 1
ATOM 687 C CA . GLN A 1 89 ? -14.361 5.034 5.955 1.00 92.75 89 GLN A CA 1
ATOM 688 C C . GLN A 1 89 ? -12.833 5.199 5.978 1.00 92.75 89 GLN A C 1
ATOM 690 O O . GLN A 1 89 ? -12.140 4.638 5.130 1.00 92.75 89 GLN A O 1
ATOM 695 N N . HIS A 1 90 ? -12.298 5.915 6.970 1.00 93.25 90 HIS A N 1
ATOM 696 C CA . HIS A 1 90 ? -10.856 6.042 7.159 1.00 93.25 90 HIS A CA 1
ATOM 697 C C . HIS A 1 90 ? -10.200 4.686 7.467 1.00 93.25 90 HIS A C 1
ATOM 699 O O . HIS A 1 90 ? -9.226 4.324 6.808 1.00 93.25 90 HIS A O 1
ATOM 705 N N . ALA A 1 91 ? -10.776 3.892 8.374 1.00 93.00 91 ALA A N 1
ATOM 706 C CA . ALA A 1 91 ? -10.299 2.538 8.668 1.00 93.00 91 ALA A CA 1
ATOM 707 C C . ALA A 1 91 ? -10.286 1.643 7.418 1.00 93.00 91 ALA A C 1
ATOM 709 O O . ALA A 1 91 ? -9.293 0.967 7.144 1.00 93.00 91 ALA A O 1
ATOM 710 N N . LYS A 1 92 ? -11.364 1.700 6.622 1.00 92.12 92 LYS A N 1
ATOM 711 C CA . LYS A 1 92 ? -11.476 0.970 5.354 1.00 92.12 92 LYS A CA 1
ATOM 712 C C . LYS A 1 92 ? -10.367 1.374 4.388 1.00 92.12 92 LYS A C 1
ATOM 714 O O . LYS A 1 92 ? -9.686 0.510 3.858 1.00 92.12 92 LYS A O 1
ATOM 719 N N . SER A 1 93 ? -10.125 2.676 4.230 1.00 93.00 93 SER A N 1
ATOM 720 C CA . SER A 1 93 ? -9.090 3.177 3.317 1.00 93.00 93 SER A CA 1
ATOM 721 C C . SER A 1 93 ? -7.676 2.711 3.693 1.00 93.00 93 SER A C 1
ATOM 723 O O . SER A 1 93 ? -6.879 2.383 2.814 1.00 93.00 93 SER A O 1
ATOM 725 N N . LEU A 1 94 ? -7.375 2.617 4.995 1.00 92.31 94 LEU A N 1
ATOM 726 C CA . LEU A 1 94 ? -6.103 2.084 5.488 1.00 92.31 94 LEU A CA 1
ATOM 727 C C . LEU A 1 94 ? -6.002 0.575 5.224 1.00 92.31 94 LEU A C 1
ATOM 729 O O . LEU A 1 94 ? -4.971 0.105 4.747 1.00 92.31 94 LEU A O 1
ATOM 733 N N . SER A 1 95 ? -7.083 -0.172 5.472 1.00 92.31 95 SER A N 1
ATOM 734 C CA . SER A 1 95 ? -7.165 -1.608 5.174 1.00 92.31 95 SER A CA 1
ATOM 735 C C . SER A 1 95 ? -6.985 -1.903 3.681 1.00 92.31 95 SER A C 1
ATOM 737 O O . SER A 1 95 ? -6.207 -2.782 3.317 1.00 92.31 95 SER A O 1
ATOM 739 N N . ASP A 1 96 ? -7.655 -1.144 2.813 1.00 90.88 96 ASP A N 1
ATOM 740 C CA . ASP A 1 96 ? -7.556 -1.278 1.357 1.00 90.88 96 ASP A CA 1
ATOM 741 C C . ASP A 1 96 ? -6.138 -0.940 0.866 1.00 90.88 96 ASP A C 1
ATOM 743 O O . ASP A 1 96 ? -5.604 -1.613 -0.016 1.00 90.88 96 ASP A O 1
ATOM 747 N N . SER A 1 97 ? -5.484 0.051 1.484 1.00 89.12 97 SER A N 1
ATOM 748 C CA . SER A 1 97 ? -4.090 0.409 1.177 1.00 89.12 97 SER A CA 1
ATOM 749 C C . SER A 1 97 ? -3.111 -0.708 1.550 1.00 89.12 97 SER A C 1
ATOM 751 O O . SER A 1 97 ? -2.178 -0.983 0.798 1.00 89.12 97 SER A O 1
ATOM 753 N N . LEU A 1 98 ? -3.337 -1.381 2.683 1.00 88.88 98 LEU A N 1
ATOM 754 C CA . LEU A 1 98 ? -2.563 -2.554 3.099 1.00 88.88 98 LEU A CA 1
ATOM 755 C C . LEU A 1 98 ? -2.819 -3.762 2.182 1.00 88.88 98 LEU A C 1
ATOM 757 O O . LEU A 1 98 ? -1.881 -4.459 1.791 1.00 88.88 98 LEU A O 1
ATOM 761 N N . ALA A 1 99 ? -4.066 -3.975 1.756 1.00 88.25 99 ALA A N 1
ATOM 762 C CA . ALA A 1 99 ? -4.402 -5.013 0.784 1.00 88.25 99 ALA A CA 1
ATOM 763 C C . ALA A 1 99 ? -3.731 -4.773 -0.583 1.00 88.25 99 ALA A C 1
ATOM 765 O O . ALA A 1 99 ? -3.256 -5.724 -1.206 1.00 88.25 99 ALA A O 1
ATOM 766 N N . ALA A 1 100 ? -3.625 -3.515 -1.025 1.00 85.44 100 ALA A N 1
ATOM 767 C CA . ALA A 1 100 ? -2.982 -3.144 -2.289 1.00 85.44 100 ALA A CA 1
ATOM 768 C C . ALA A 1 100 ? -1.475 -3.463 -2.341 1.00 85.44 100 ALA A C 1
ATOM 770 O O . ALA A 1 100 ? -0.923 -3.630 -3.428 1.00 85.44 100 ALA A O 1
ATOM 771 N N . ILE A 1 101 ? -0.816 -3.580 -1.184 1.00 85.44 101 ILE A N 1
ATOM 772 C CA . ILE A 1 101 ? 0.599 -3.967 -1.061 1.00 85.44 101 ILE A CA 1
ATOM 773 C C . ILE A 1 101 ? 0.780 -5.428 -0.621 1.00 85.44 101 ILE A C 1
ATOM 775 O O . ILE A 1 101 ? 1.845 -5.796 -0.135 1.00 85.44 101 ILE A O 1
ATOM 779 N N . TYR A 1 102 ? -0.245 -6.265 -0.821 1.00 83.69 102 TYR A N 1
ATOM 780 C CA . TYR A 1 102 ? -0.261 -7.693 -0.475 1.00 83.69 102 TYR A CA 1
ATOM 781 C C . TYR A 1 102 ? -0.143 -7.999 1.026 1.00 83.69 102 TYR A C 1
ATOM 783 O O . TYR A 1 102 ? 0.205 -9.116 1.405 1.00 83.69 102 TYR A O 1
ATOM 791 N N . GLU A 1 103 ? -0.497 -7.048 1.891 1.00 87.00 103 GLU A N 1
ATOM 792 C CA . GLU A 1 103 ? -0.520 -7.233 3.344 1.00 87.00 103 GLU A CA 1
ATOM 793 C C . GLU A 1 103 ? -1.933 -7.027 3.926 1.00 87.00 103 GLU A C 1
ATOM 795 O O . GLU A 1 103 ? -2.128 -6.148 4.765 1.00 87.00 103 GLU A O 1
ATOM 800 N N . PRO A 1 104 ? -2.952 -7.804 3.506 1.00 88.19 104 PRO A N 1
ATOM 801 C CA . PRO A 1 104 ? -4.332 -7.580 3.929 1.00 88.19 104 PRO A CA 1
ATOM 802 C C . PRO A 1 104 ? -4.511 -7.735 5.445 1.00 88.19 104 PRO A C 1
ATOM 804 O O . PRO A 1 104 ? -3.919 -8.609 6.081 1.00 88.19 104 PRO A O 1
ATOM 807 N N . VAL A 1 105 ? -5.386 -6.907 6.017 1.00 89.12 105 VAL A N 1
ATOM 808 C CA . VAL A 1 105 ? -5.786 -6.997 7.427 1.00 89.12 105 VAL A CA 1
ATOM 809 C C . VAL A 1 105 ? -6.956 -7.972 7.558 1.00 89.12 105 VAL A C 1
ATOM 811 O O . VAL A 1 105 ? -7.904 -7.930 6.775 1.00 89.12 105 VAL A O 1
ATOM 814 N N . SER A 1 106 ? -6.905 -8.855 8.557 1.00 89.44 106 SER A N 1
ATOM 815 C CA . SER A 1 106 ? -8.032 -9.728 8.900 1.00 89.44 106 SER A CA 1
ATOM 816 C C . SER A 1 106 ? -9.257 -8.899 9.291 1.00 89.44 106 SER A C 1
ATOM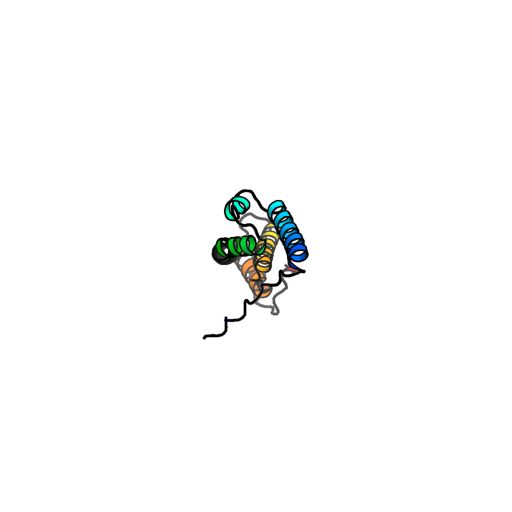 818 O O . SER A 1 106 ? -9.133 -7.896 9.992 1.00 89.44 106 SER A O 1
ATOM 820 N N . SER A 1 107 ? -10.461 -9.349 8.921 1.00 87.50 107 SER A N 1
ATOM 821 C CA . SER A 1 107 ? -11.703 -8.675 9.334 1.00 87.50 107 SER A CA 1
ATOM 822 C C . SER A 1 107 ? -11.791 -8.517 10.856 1.00 87.50 107 SER A C 1
ATOM 824 O O . SER A 1 107 ? -12.230 -7.475 11.333 1.00 87.50 107 SER A O 1
ATOM 826 N N . ASN A 1 108 ? -11.340 -9.516 11.622 1.00 87.31 108 ASN A N 1
ATOM 827 C CA . ASN A 1 108 ? -11.358 -9.459 13.087 1.00 87.31 108 ASN A CA 1
ATOM 828 C C . ASN A 1 108 ? -10.382 -8.407 13.627 1.00 87.31 108 ASN A C 1
ATOM 830 O O . ASN A 1 108 ? -10.715 -7.680 14.563 1.00 87.31 108 ASN A O 1
ATOM 834 N N . ASP A 1 109 ? -9.199 -8.299 13.021 1.00 89.00 109 ASP A N 1
ATOM 835 C CA . ASP A 1 109 ? -8.180 -7.330 13.429 1.00 89.00 109 ASP A CA 1
ATOM 836 C C . ASP A 1 109 ? -8.628 -5.906 13.094 1.00 89.00 109 ASP A C 1
ATOM 838 O O . ASP A 1 109 ? -8.467 -4.997 13.909 1.00 89.00 109 ASP A O 1
ATOM 842 N N . LEU A 1 110 ? -9.268 -5.721 11.934 1.00 90.06 110 LEU A N 1
ATOM 843 C CA . LEU A 1 110 ? -9.835 -4.441 11.521 1.00 90.06 110 LEU A CA 1
ATOM 844 C C . LEU A 1 110 ? -10.967 -3.999 12.458 1.00 90.06 110 LEU A C 1
ATOM 846 O O . LEU A 1 110 ? -10.955 -2.864 12.931 1.00 90.06 110 LEU A O 1
ATOM 850 N N . VAL A 1 111 ? -11.907 -4.895 12.785 1.00 90.00 111 VAL A N 1
ATOM 851 C CA . VAL A 1 111 ? -12.973 -4.621 13.767 1.00 90.00 111 VAL A CA 1
ATOM 852 C C . VAL A 1 111 ? -12.372 -4.282 15.130 1.00 90.00 111 VAL A C 1
ATOM 854 O O . VAL A 1 111 ? -12.750 -3.283 15.737 1.00 90.00 111 VAL A O 1
ATOM 857 N N . THR A 1 112 ? -11.380 -5.042 15.592 1.00 88.50 112 THR A N 1
ATOM 858 C CA . THR A 1 112 ? -10.720 -4.788 16.882 1.00 88.50 112 THR A CA 1
ATOM 859 C C . THR A 1 112 ? -10.019 -3.425 16.910 1.00 88.50 112 THR A C 1
ATOM 861 O O . THR A 1 112 ? -10.162 -2.680 17.883 1.00 88.50 112 THR A O 1
ATOM 864 N N . ALA A 1 113 ? -9.310 -3.058 15.838 1.00 89.56 113 ALA A N 1
ATOM 865 C CA . ALA A 1 113 ? -8.660 -1.753 15.707 1.00 89.56 113 ALA A CA 1
ATOM 866 C C . ALA A 1 113 ? -9.682 -0.603 15.737 1.00 89.56 113 ALA A C 1
ATOM 868 O O . ALA A 1 113 ? -9.505 0.381 16.458 1.00 89.56 113 ALA A O 1
ATOM 869 N N . VAL A 1 114 ? -10.798 -0.760 15.022 1.00 91.56 114 VAL A N 1
ATOM 870 C CA . VAL A 1 114 ? -11.889 0.221 14.978 1.00 91.56 114 VAL A CA 1
ATOM 871 C C . VAL A 1 114 ? -12.535 0.395 16.351 1.00 91.56 114 VAL A C 1
ATOM 873 O O . VAL A 1 114 ? -12.699 1.532 16.801 1.00 91.56 114 VAL A O 1
ATOM 876 N N . LEU A 1 115 ? -12.865 -0.704 17.037 1.00 89.25 115 LEU A N 1
ATOM 877 C CA . LEU A 1 115 ? -13.489 -0.670 18.361 1.00 89.25 115 LEU A CA 1
ATOM 878 C C . LEU A 1 115 ? -12.586 0.008 19.400 1.00 89.25 115 LEU A C 1
ATOM 880 O O . LEU A 1 115 ? -13.072 0.797 20.213 1.00 89.25 115 LEU A O 1
ATOM 884 N N . ARG A 1 116 ? -11.270 -0.230 19.333 1.00 88.94 116 ARG A N 1
ATOM 885 C CA . ARG A 1 116 ? -10.279 0.410 20.212 1.00 88.94 116 ARG A CA 1
ATOM 886 C C . ARG A 1 116 ? -10.282 1.939 20.083 1.00 88.94 116 ARG A C 1
ATOM 888 O O . ARG A 1 116 ? -10.126 2.628 21.090 1.00 88.94 116 ARG A O 1
ATOM 895 N N . GLY A 1 117 ? -10.479 2.473 18.878 1.00 88.62 117 GLY A N 1
ATOM 896 C CA . GLY A 1 117 ? -10.429 3.915 18.616 1.00 88.62 117 GLY A CA 1
ATOM 897 C C . GLY A 1 117 ? -11.756 4.676 18.763 1.00 88.62 117 GLY A C 1
ATOM 898 O O . GLY A 1 117 ? -11.767 5.898 18.607 1.00 88.62 117 GLY A O 1
ATOM 899 N N . LEU A 1 118 ? -12.879 4.014 19.083 1.00 87.88 118 LEU A N 1
ATOM 900 C CA . LEU A 1 118 ? -14.187 4.682 19.248 1.00 87.88 118 LEU A CA 1
ATOM 901 C C . LEU A 1 118 ? -14.251 5.612 20.477 1.00 87.88 118 LEU A C 1
ATOM 903 O O . LEU A 1 118 ? -14.995 6.596 20.468 1.00 87.88 118 LEU A O 1
ATOM 907 N N . GLY A 1 119 ? -13.449 5.338 21.511 1.00 85.25 119 GLY A N 1
ATOM 908 C CA . GLY A 1 119 ? -13.397 6.118 22.751 1.00 85.25 119 GLY A CA 1
ATOM 909 C C . GLY A 1 119 ? -14.465 5.737 23.788 1.00 85.25 119 GLY A C 1
ATOM 910 O O . GLY A 1 119 ? -15.331 4.894 23.555 1.00 85.25 119 GLY A O 1
ATOM 911 N N . SER A 1 120 ? -14.407 6.374 24.963 1.00 83.88 120 SER A N 1
ATOM 912 C CA . SER A 1 120 ? -15.198 6.000 26.152 1.00 83.88 120 SER A CA 1
ATOM 913 C C . SER A 1 120 ? -16.714 6.127 25.976 1.00 83.88 120 SER A C 1
ATOM 915 O O . SER A 1 120 ? -17.459 5.346 26.563 1.00 83.88 120 SER A O 1
ATOM 917 N N . ASN A 1 121 ? -17.179 7.041 25.121 1.00 85.31 121 ASN A N 1
ATOM 918 C CA . ASN A 1 121 ? -18.607 7.226 24.829 1.00 85.31 121 ASN A CA 1
ATOM 919 C C . ASN A 1 121 ? -19.270 5.973 24.228 1.00 85.31 121 ASN A C 1
ATOM 921 O O . ASN A 1 121 ? -20.487 5.838 24.291 1.00 85.31 121 ASN A O 1
ATOM 925 N N . TYR A 1 122 ? -18.477 5.057 23.667 1.00 85.25 122 TYR A N 1
ATOM 926 C CA . TYR A 1 122 ? -18.949 3.819 23.046 1.00 85.25 122 TYR A CA 1
ATOM 927 C C . TYR A 1 122 ? -18.550 2.570 23.845 1.00 85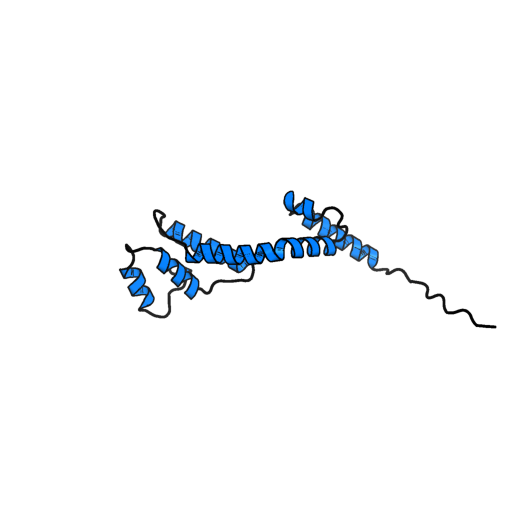.25 122 TYR A C 1
ATOM 929 O O . TYR A 1 122 ? -18.754 1.457 23.368 1.00 85.25 122 TYR A O 1
ATOM 937 N N . ALA A 1 123 ? -18.016 2.719 25.065 1.00 85.31 123 ALA A N 1
ATOM 938 C CA . ALA A 1 123 ? -17.466 1.610 25.851 1.00 85.31 123 ALA A CA 1
ATOM 939 C C . ALA A 1 123 ? -18.467 0.464 26.088 1.00 85.31 123 ALA A C 1
ATOM 941 O O . ALA A 1 123 ? -18.083 -0.703 26.016 1.00 85.31 123 ALA A O 1
ATOM 942 N N . MET A 1 124 ? -19.753 0.771 26.314 1.00 85.38 124 MET A N 1
ATOM 943 C CA . MET A 1 124 ? -20.789 -0.263 26.461 1.00 85.38 124 MET A CA 1
ATOM 944 C C . MET A 1 124 ? -20.992 -1.065 25.170 1.00 85.38 124 MET A C 1
ATOM 946 O O . MET A 1 124 ? -21.085 -2.287 25.220 1.00 85.38 124 MET A O 1
ATOM 950 N N . ILE A 1 125 ? -21.015 -0.390 24.016 1.00 84.31 125 ILE A N 1
ATOM 951 C CA . ILE A 1 125 ? -21.189 -1.026 22.702 1.00 84.31 125 ILE A CA 1
ATOM 952 C C . ILE A 1 125 ? -19.961 -1.876 22.368 1.00 84.31 125 ILE A C 1
ATOM 954 O O . ILE A 1 125 ? -20.105 -3.028 21.974 1.00 84.31 125 ILE A O 1
ATOM 958 N N . VAL A 1 126 ? -18.758 -1.342 22.602 1.00 86.12 126 VAL A N 1
ATOM 959 C CA . VAL A 1 126 ? -17.495 -2.079 22.439 1.00 86.12 126 VAL A CA 1
ATOM 960 C C . VAL A 1 126 ? -17.503 -3.354 23.286 1.00 86.12 126 VAL A C 1
ATOM 962 O O . VAL A 1 126 ? -17.213 -4.432 22.777 1.00 86.12 126 VAL A O 1
ATOM 965 N N . THR A 1 127 ? -17.896 -3.251 24.558 1.00 85.81 127 THR A N 1
ATOM 966 C CA . THR A 1 127 ? -17.962 -4.400 25.475 1.00 85.81 127 THR A CA 1
ATOM 967 C C . THR A 1 127 ? -18.996 -5.431 25.023 1.00 85.81 127 THR A C 1
ATOM 969 O O . THR A 1 127 ? -18.730 -6.628 25.083 1.00 85.81 127 THR A O 1
ATOM 972 N N . ALA A 1 128 ? -20.164 -4.990 24.546 1.00 85.56 128 ALA A N 1
ATOM 973 C CA . ALA A 1 128 ? -21.185 -5.893 24.024 1.00 85.56 128 ALA A CA 1
ATOM 974 C C . ALA A 1 128 ? -20.667 -6.673 22.806 1.00 85.56 128 ALA A C 1
ATOM 976 O O . ALA A 1 128 ? -20.727 -7.897 22.806 1.00 85.56 128 ALA A O 1
ATOM 977 N N . ILE A 1 129 ? -20.091 -5.989 21.813 1.00 83.56 129 ILE A N 1
ATOM 978 C CA . ILE A 1 129 ? -19.592 -6.625 20.583 1.00 83.56 129 ILE A CA 1
ATOM 979 C C . ILE A 1 129 ? -18.481 -7.641 20.885 1.00 83.56 129 ILE A C 1
ATOM 981 O O . ILE A 1 129 ? -18.487 -8.738 20.332 1.00 83.56 129 ILE A O 1
ATOM 985 N N . LEU A 1 130 ? -17.554 -7.318 21.794 1.00 81.50 130 LEU A N 1
ATOM 986 C CA . LEU A 1 130 ? -16.463 -8.228 22.164 1.00 81.50 130 LEU A CA 1
ATOM 987 C C . LEU A 1 130 ? -16.939 -9.470 22.939 1.00 81.50 130 LEU A C 1
ATOM 989 O O . LEU A 1 130 ? -16.276 -10.503 22.893 1.00 81.50 130 LEU A O 1
ATOM 993 N N . ASN A 1 131 ? -18.081 -9.388 23.628 1.00 82.81 131 ASN A N 1
ATOM 994 C CA . ASN A 1 131 ? -18.631 -10.489 24.422 1.00 82.81 131 ASN A CA 1
ATOM 995 C C . ASN A 1 131 ? -19.536 -11.450 23.626 1.00 82.81 131 ASN A C 1
ATOM 997 O O . ASN A 1 131 ? -19.893 -12.501 24.159 1.00 82.81 131 ASN A O 1
ATOM 1001 N N . PHE A 1 132 ? -19.891 -11.135 22.374 1.00 76.88 132 PHE A N 1
ATOM 1002 C CA . PHE A 1 132 ? -20.732 -11.985 21.518 1.00 76.88 132 PHE A CA 1
ATOM 1003 C C . PHE A 1 132 ? -19.971 -12.482 20.274 1.00 76.88 132 PHE A C 1
ATOM 1005 O O . PHE A 1 132 ? -20.141 -11.927 19.190 1.00 76.88 132 PHE A O 1
ATOM 1012 N N . PRO A 1 133 ? -19.136 -13.533 20.390 1.00 75.00 133 PRO A N 1
ATOM 1013 C CA . PRO A 1 133 ? -18.508 -14.159 19.230 1.00 75.00 133 PRO A CA 1
ATOM 1014 C C . PRO A 1 133 ? -19.538 -14.910 18.355 1.00 75.00 133 PRO A C 1
ATOM 1016 O O . PRO A 1 133 ? -20.474 -15.504 18.897 1.00 75.00 133 PRO A O 1
ATOM 1019 N N . PRO A 1 134 ? -19.348 -14.976 17.021 1.00 73.06 134 PRO A N 1
ATOM 1020 C CA . PRO A 1 134 ? -18.226 -14.421 16.259 1.00 73.06 134 PRO A CA 1
ATOM 1021 C C . PRO A 1 134 ? -18.316 -12.896 16.095 1.00 73.06 134 PRO A C 1
ATOM 1023 O O . PRO A 1 134 ? -19.408 -12.344 16.011 1.00 73.06 134 PRO A O 1
ATOM 1026 N N . LEU A 1 135 ? -17.156 -12.228 16.027 1.00 76.75 135 LEU A N 1
ATOM 1027 C CA . LEU A 1 135 ? -17.104 -10.786 15.780 1.00 76.75 135 LEU A CA 1
ATOM 1028 C C . LEU A 1 135 ? -17.830 -10.442 14.467 1.00 76.75 135 LEU A C 1
ATOM 1030 O O . LEU A 1 135 ? -17.701 -11.194 13.492 1.00 76.75 135 LEU A O 1
ATOM 1034 N N . PRO A 1 136 ? -18.567 -9.316 14.427 1.00 80.56 136 PRO A N 1
ATOM 1035 C CA . PRO A 1 136 ? -19.200 -8.849 13.204 1.00 80.56 136 PRO A CA 1
ATOM 1036 C C . PRO A 1 136 ? -18.140 -8.582 12.139 1.00 80.56 136 PRO A C 1
ATOM 1038 O O . PRO A 1 136 ? -16.980 -8.277 12.450 1.00 80.56 136 PRO A O 1
ATOM 1041 N N . ARG A 1 137 ? -18.524 -8.683 10.865 1.00 82.88 137 ARG A N 1
ATOM 1042 C CA . ARG A 1 137 ? -17.624 -8.250 9.799 1.00 82.88 137 ARG A CA 1
ATOM 1043 C C . ARG A 1 137 ? -17.533 -6.736 9.826 1.00 82.88 137 ARG A C 1
ATOM 1045 O O . ARG A 1 137 ? -18.427 -6.046 10.304 1.00 82.88 137 ARG A O 1
ATOM 1052 N N . PHE A 1 138 ? -16.460 -6.209 9.251 1.00 82.69 138 PHE A N 1
ATOM 1053 C CA . PHE A 1 138 ? -16.308 -4.764 9.122 1.00 82.69 138 PHE A CA 1
ATOM 1054 C C . PHE A 1 138 ? -17.456 -4.106 8.328 1.00 82.69 138 PHE A C 1
ATOM 1056 O O . PHE A 1 138 ? -17.747 -2.935 8.522 1.00 82.69 138 PHE A O 1
ATOM 1063 N N . GLU A 1 139 ? -18.121 -4.861 7.453 1.00 83.56 139 GLU A N 1
ATOM 1064 C CA . GLU A 1 139 ? -19.281 -4.415 6.668 1.00 83.56 139 GLU A CA 1
ATOM 1065 C C . GLU A 1 139 ? -20.569 -4.283 7.497 1.00 83.56 139 GLU A C 1
ATOM 1067 O O . GLU A 1 139 ? -21.492 -3.599 7.063 1.00 83.56 139 GLU A O 1
ATOM 1072 N N . ASP A 1 140 ? -20.616 -4.909 8.677 1.00 80.00 140 ASP A N 1
ATOM 1073 C CA . ASP A 1 140 ? -21.774 -4.920 9.578 1.00 80.00 140 ASP A CA 1
ATOM 1074 C C . ASP A 1 140 ? -21.686 -3.832 10.678 1.00 80.00 140 ASP A C 1
ATOM 1076 O O . ASP A 1 140 ? -22.578 -3.744 11.525 1.00 80.00 140 ASP A O 1
ATOM 1080 N N . LEU A 1 141 ? -20.599 -3.042 10.696 1.00 73.75 141 LEU A N 1
ATOM 1081 C CA . LEU A 1 141 ? -20.343 -1.923 11.624 1.00 73.75 141 LEU A CA 1
ATOM 1082 C C . LEU A 1 141 ? -20.890 -0.592 11.091 1.00 73.75 141 LEU A C 1
ATOM 1084 O O . LEU A 1 141 ? -21.416 0.183 11.926 1.00 73.75 141 LEU A O 1
#

pLDDT: mean 84.77, std 10.59, range [37.34, 95.0]